Protein AF-A0A397J2M0-F1 (afdb_monomer_lite)

Sequence (117 aa):
MTTIDVPFSYPTFGAIYAKPIFPFPISYPDINSYPSFEKSVSNLSKSTSKYSTIGEFLSEL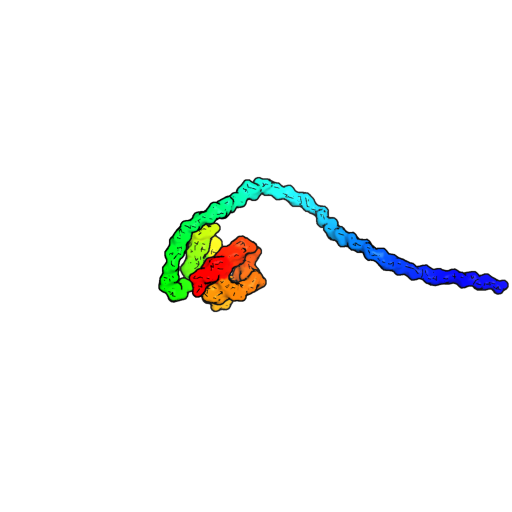DNIHNDNKIYKLLKNAFVEEDITVNVIKDLTDDELISMGINKIGWKKNIKQAANKY

InterPro domains:
  IPR001660 Sterile alpha motif domain [PS50105] (49-117)
  IPR013761 Sterile alpha motif/pointed domain superfamily [G3DSA:1.10.150.50] (42-117)
  IPR013761 Sterile alpha motif/pointed domain superfamily [SSF47769] (53-115)

Radius of gyration: 27.26 Å; chains: 1; bounding box: 70×84×29 Å

Organism: NCBI:txid1348612

pLDDT: mean 71.86, std 21.0, range [37.5, 95.88]

Structure (mmCIF, N/CA/C/O backbone):
data_AF-A0A397J2M0-F1
#
_entry.id   AF-A0A397J2M0-F1
#
loop_
_atom_site.group_PDB
_atom_site.id
_atom_site.type_symbol
_atom_site.label_atom_id
_atom_site.label_alt_id
_atom_site.label_comp_id
_atom_site.label_asym_id
_atom_site.label_entity_id
_atom_site.label_seq_id
_atom_site.pdbx_PDB_ins_code
_atom_site.Cartn_x
_atom_site.Cartn_y
_atom_site.Cartn_z
_atom_site.occupancy
_atom_site.B_iso_or_equiv
_atom_site.auth_seq_id
_atom_site.auth_comp_id
_atom_site.auth_asym_id
_atom_site.auth_atom_id
_atom_site.pdbx_PDB_model_num
ATOM 1 N N . MET A 1 1 ? 55.736 -62.343 6.958 1.00 51.47 1 MET A N 1
ATOM 2 C CA . MET A 1 1 ? 54.327 -61.918 7.053 1.00 51.47 1 MET A CA 1
ATOM 3 C C . MET A 1 1 ? 54.312 -60.723 7.986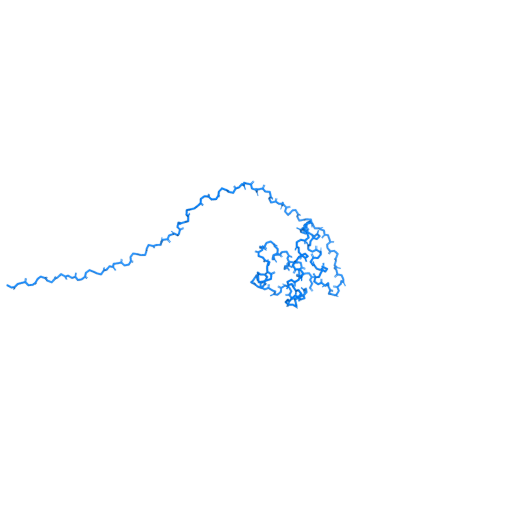 1.00 51.47 1 MET A C 1
ATOM 5 O O . MET A 1 1 ? 54.472 -60.912 9.182 1.00 51.47 1 MET A O 1
ATOM 9 N N . THR A 1 2 ? 54.263 -59.513 7.429 1.00 50.97 2 THR A N 1
ATOM 10 C CA . THR A 1 2 ? 54.250 -58.270 8.210 1.00 50.97 2 THR A CA 1
ATOM 11 C C . THR A 1 2 ? 53.290 -57.314 7.511 1.00 50.97 2 THR A C 1
ATOM 13 O O . THR A 1 2 ? 53.595 -56.796 6.441 1.00 50.97 2 THR A O 1
ATOM 16 N N . THR A 1 3 ? 52.090 -57.190 8.072 1.00 56.97 3 THR A N 1
ATOM 17 C CA . THR A 1 3 ? 51.024 -56.291 7.618 1.00 56.97 3 THR A CA 1
ATOM 18 C C . THR A 1 3 ? 51.344 -54.891 8.123 1.00 56.97 3 THR A C 1
ATOM 20 O O . THR A 1 3 ? 51.521 -54.704 9.324 1.00 56.97 3 THR A O 1
ATOM 23 N N . ILE A 1 4 ? 51.467 -53.928 7.213 1.00 62.59 4 ILE A N 1
ATOM 24 C CA . ILE A 1 4 ? 51.671 -52.518 7.551 1.00 62.59 4 ILE A CA 1
ATOM 25 C C . ILE A 1 4 ? 50.288 -51.865 7.546 1.00 62.59 4 ILE A C 1
ATOM 27 O O . ILE A 1 4 ? 49.658 -51.747 6.497 1.00 62.59 4 ILE A O 1
ATOM 31 N N . ASP A 1 5 ? 49.815 -51.510 8.737 1.00 59.84 5 ASP A N 1
ATOM 32 C CA . ASP A 1 5 ? 48.547 -50.826 8.986 1.00 59.84 5 ASP A CA 1
ATOM 33 C C . ASP A 1 5 ? 48.711 -49.334 8.641 1.00 59.84 5 ASP A C 1
ATOM 35 O O . ASP A 1 5 ? 49.545 -48.639 9.227 1.00 59.84 5 ASP A O 1
ATOM 39 N N . VAL A 1 6 ? 47.980 -48.849 7.634 1.00 70.56 6 VAL A N 1
ATOM 40 C CA . VAL A 1 6 ? 47.979 -47.435 7.223 1.00 70.56 6 VAL A CA 1
ATOM 41 C C . VAL A 1 6 ? 46.726 -46.782 7.810 1.00 70.56 6 VAL A C 1
ATOM 43 O O . VAL A 1 6 ? 45.630 -47.287 7.564 1.00 70.56 6 VAL A O 1
ATOM 46 N N . PRO A 1 7 ? 46.823 -45.668 8.558 1.00 70.38 7 PRO A N 1
ATOM 47 C CA . PRO A 1 7 ? 45.643 -45.055 9.154 1.00 70.38 7 PRO A CA 1
ATOM 48 C C . PRO A 1 7 ? 44.725 -44.437 8.091 1.00 70.38 7 PRO A C 1
ATOM 50 O O . PRO A 1 7 ? 45.180 -43.788 7.145 1.00 70.38 7 PRO A O 1
ATOM 53 N N . PHE A 1 8 ? 43.413 -44.588 8.289 1.00 55.25 8 PHE A N 1
ATOM 54 C CA . PHE A 1 8 ? 42.390 -43.914 7.491 1.00 55.25 8 PHE A CA 1
ATOM 55 C C . PHE A 1 8 ? 42.498 -42.392 7.662 1.00 55.25 8 PHE A C 1
ATOM 57 O O . PHE A 1 8 ? 42.251 -41.844 8.737 1.00 55.25 8 PHE A O 1
ATOM 64 N N . SER A 1 9 ? 42.867 -41.707 6.580 1.00 57.94 9 SER A N 1
ATOM 65 C CA . SER A 1 9 ? 42.822 -40.250 6.481 1.00 57.94 9 SER A CA 1
ATOM 66 C C . SER A 1 9 ? 41.379 -39.813 6.221 1.00 57.94 9 SER A C 1
ATOM 68 O O . SER A 1 9 ? 40.793 -40.168 5.199 1.00 57.94 9 SER A O 1
ATOM 70 N N . TYR A 1 10 ? 40.790 -39.068 7.155 1.00 60.91 10 TYR A N 1
ATOM 71 C CA . TYR A 1 10 ? 39.477 -38.454 6.962 1.00 60.91 10 TYR A CA 1
ATOM 72 C C . TYR A 1 10 ? 39.629 -37.128 6.205 1.00 60.91 10 TYR A C 1
ATOM 74 O O . TYR A 1 10 ? 40.528 -36.347 6.532 1.00 60.91 10 TYR A O 1
ATOM 82 N N . PRO A 1 11 ? 38.752 -36.812 5.238 1.00 53.75 11 PRO A N 1
ATOM 83 C CA . PRO A 1 11 ? 38.772 -35.511 4.591 1.00 53.75 11 PRO A CA 1
ATOM 84 C C . PRO A 1 11 ? 38.351 -34.418 5.582 1.00 53.75 11 PRO A C 1
ATOM 86 O O . PRO A 1 11 ? 37.258 -34.433 6.148 1.00 53.75 11 PRO A O 1
ATOM 89 N N . THR A 1 12 ? 39.237 -33.444 5.780 1.00 60.28 12 THR A N 1
ATOM 90 C CA . THR A 1 12 ? 38.948 -32.187 6.471 1.00 60.28 12 THR A CA 1
ATOM 91 C C . THR A 1 12 ? 37.912 -31.397 5.666 1.00 60.28 12 THR A C 1
ATOM 93 O O . THR A 1 12 ? 38.176 -31.015 4.527 1.00 60.28 12 THR A O 1
ATOM 96 N N . PHE A 1 13 ? 36.740 -31.121 6.248 1.00 50.94 13 PHE A N 1
ATOM 97 C CA . PHE A 1 13 ? 35.779 -30.174 5.675 1.00 50.94 13 PHE A CA 1
ATOM 98 C C . PHE A 1 13 ? 36.359 -28.757 5.754 1.00 50.94 13 PHE A C 1
ATOM 100 O O . PHE A 1 13 ? 36.222 -28.055 6.754 1.00 50.94 13 PHE A O 1
ATOM 107 N N . GLY A 1 14 ? 37.040 -28.341 4.688 1.00 46.44 14 GLY A N 1
ATOM 108 C CA . GLY A 1 14 ? 37.369 -26.942 4.464 1.00 46.44 14 GLY A CA 1
ATOM 109 C C . GLY A 1 14 ? 36.081 -26.159 4.226 1.00 46.44 14 GLY A C 1
ATOM 110 O O . GLY A 1 14 ? 35.415 -26.347 3.210 1.00 46.44 14 GLY A O 1
ATOM 111 N N . ALA A 1 15 ? 35.723 -25.281 5.160 1.00 52.34 15 ALA A N 1
ATOM 112 C CA . ALA A 1 15 ? 34.683 -24.282 4.960 1.00 52.34 15 ALA A CA 1
ATOM 113 C C . ALA A 1 15 ? 35.170 -23.256 3.926 1.00 52.34 15 ALA A C 1
ATOM 115 O O . ALA A 1 15 ? 35.786 -22.248 4.268 1.00 52.34 15 ALA A O 1
ATOM 116 N N . ILE A 1 16 ? 34.918 -23.521 2.644 1.00 48.41 16 ILE A N 1
ATOM 117 C CA . ILE A 1 16 ? 35.094 -22.522 1.592 1.00 48.41 16 ILE A CA 1
ATOM 118 C C . ILE A 1 16 ? 33.763 -21.786 1.462 1.00 48.41 16 ILE A C 1
ATOM 120 O O . ILE A 1 16 ? 32.804 -22.301 0.890 1.00 48.41 16 ILE A O 1
ATOM 124 N N . TYR A 1 17 ? 33.695 -20.575 2.014 1.00 49.81 17 TYR A N 1
ATOM 125 C CA . TYR A 1 17 ? 32.640 -19.618 1.692 1.00 49.81 17 TYR A CA 1
ATOM 126 C C . TYR A 1 17 ? 32.730 -19.282 0.197 1.00 49.81 17 TYR A C 1
ATOM 128 O O . TYR A 1 17 ? 33.479 -18.394 -0.215 1.00 49.81 17 TYR A O 1
ATOM 136 N N . ALA A 1 18 ? 31.985 -20.012 -0.629 1.00 48.47 18 ALA A N 1
ATOM 137 C CA . ALA A 1 18 ? 31.802 -19.677 -2.029 1.00 48.47 18 ALA A CA 1
ATOM 138 C C . ALA A 1 18 ? 30.874 -18.456 -2.125 1.00 48.47 18 ALA A C 1
ATOM 140 O O . ALA A 1 18 ? 29.675 -18.535 -1.863 1.00 48.47 18 ALA A O 1
ATOM 141 N N . LYS A 1 19 ? 31.446 -17.305 -2.490 1.00 61.56 19 LYS A N 1
ATOM 142 C CA . LYS A 1 19 ? 30.689 -16.139 -2.964 1.00 61.56 19 LYS A CA 1
ATOM 143 C C . LYS A 1 19 ? 30.009 -16.522 -4.288 1.00 61.56 19 LYS A C 1
ATOM 145 O O . LYS A 1 19 ? 30.7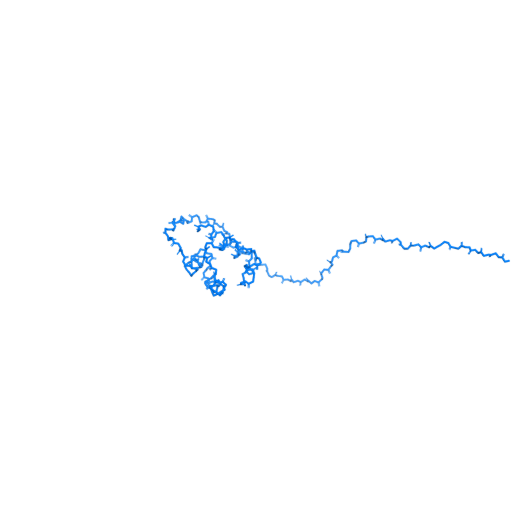16 -17.015 -5.169 1.00 61.56 19 LYS A O 1
ATOM 150 N N . PRO A 1 20 ? 28.702 -16.289 -4.489 1.00 48.78 20 PRO A N 1
ATOM 151 C CA . PRO A 1 20 ? 28.113 -16.477 -5.806 1.00 48.78 20 PRO A CA 1
ATOM 152 C C . PRO A 1 20 ? 28.666 -15.414 -6.766 1.00 48.78 20 PRO A C 1
ATOM 154 O O . PRO A 1 20 ? 28.467 -14.214 -6.581 1.00 48.78 20 PRO A O 1
ATOM 157 N N . ILE A 1 21 ? 29.395 -15.874 -7.781 1.00 43.59 21 ILE A N 1
ATOM 158 C CA . ILE A 1 21 ? 29.809 -15.085 -8.942 1.00 43.59 21 ILE A CA 1
ATOM 159 C C . ILE A 1 21 ? 28.617 -15.067 -9.904 1.00 43.59 21 ILE A C 1
ATOM 161 O O . ILE A 1 21 ? 28.267 -16.101 -10.467 1.00 43.59 21 ILE A O 1
ATOM 165 N N . PHE A 1 22 ? 28.004 -13.902 -10.106 1.00 59.31 22 PHE A N 1
ATOM 166 C CA . PHE A 1 22 ? 27.097 -13.659 -11.229 1.00 59.31 22 PHE A CA 1
ATOM 167 C C . PHE A 1 22 ? 27.890 -12.989 -12.359 1.00 59.31 22 PHE A C 1
ATOM 169 O O . PHE A 1 22 ? 28.390 -11.884 -12.142 1.00 59.31 22 PHE A O 1
ATOM 176 N N . PRO A 1 23 ? 28.020 -13.588 -13.557 1.00 48.84 23 PRO A N 1
ATOM 177 C CA . PRO A 1 23 ? 28.664 -12.927 -14.679 1.00 48.84 23 PRO A CA 1
ATOM 178 C C . PRO A 1 23 ? 27.616 -12.478 -15.701 1.00 48.84 23 PRO A C 1
ATOM 180 O O . PRO A 1 23 ? 27.301 -13.236 -16.604 1.00 48.84 23 PRO A O 1
ATOM 183 N N . PHE A 1 24 ? 27.115 -11.242 -15.601 1.00 46.69 24 PHE A N 1
ATOM 184 C CA . PHE A 1 24 ? 26.549 -10.527 -16.756 1.00 46.69 24 PHE A CA 1
ATOM 185 C C . PHE A 1 24 ? 26.753 -9.012 -16.592 1.00 46.69 24 PHE A C 1
ATOM 187 O O . PHE A 1 24 ? 26.272 -8.446 -15.608 1.00 46.69 24 PHE A O 1
ATOM 194 N N . PRO A 1 25 ? 27.425 -8.319 -17.530 1.00 43.66 25 PRO A N 1
ATOM 195 C CA . PRO A 1 25 ? 27.410 -6.867 -17.567 1.00 43.66 25 PRO A CA 1
ATOM 196 C C . PRO A 1 25 ? 26.122 -6.409 -18.262 1.00 43.66 25 PRO A C 1
ATOM 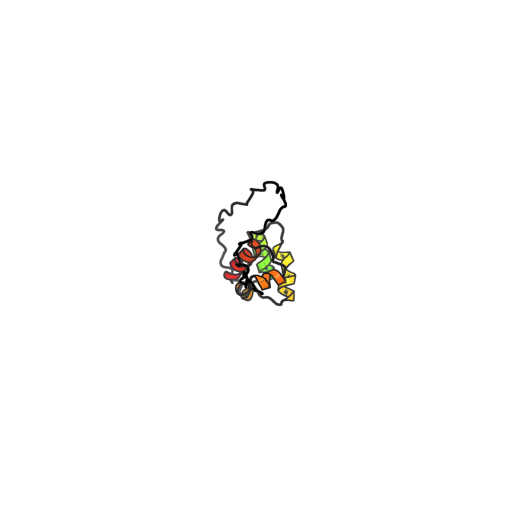198 O O . PRO A 1 25 ? 26.044 -6.384 -19.488 1.00 43.66 25 PRO A O 1
ATOM 201 N N . ILE A 1 26 ? 25.100 -6.034 -17.490 1.00 42.62 26 ILE A N 1
ATOM 202 C CA . ILE A 1 26 ? 24.031 -5.189 -18.030 1.00 42.62 26 ILE A CA 1
ATOM 203 C C . ILE A 1 26 ? 24.546 -3.752 -17.956 1.00 42.62 26 ILE A C 1
ATOM 205 O O . ILE A 1 26 ? 24.647 -3.164 -16.881 1.00 42.62 26 ILE A O 1
ATOM 209 N N . SER A 1 27 ? 24.926 -3.214 -19.114 1.00 40.66 27 SER A N 1
ATOM 210 C CA . SER A 1 27 ? 25.103 -1.778 -19.305 1.00 40.66 27 SER A CA 1
ATOM 211 C C . SER A 1 27 ? 23.728 -1.126 -19.165 1.00 40.66 27 SER A C 1
ATOM 213 O O . SER A 1 27 ? 22.875 -1.259 -20.041 1.00 40.66 27 SER A O 1
ATOM 215 N N . TYR A 1 28 ? 23.485 -0.483 -18.026 1.00 50.47 28 TYR A N 1
ATOM 216 C CA . TYR A 1 28 ? 22.345 0.409 -17.856 1.00 50.47 28 TYR A CA 1
ATOM 217 C C . TYR A 1 28 ? 22.740 1.784 -18.406 1.00 50.47 28 TYR A C 1
ATOM 219 O O . TYR A 1 28 ? 23.815 2.273 -18.046 1.00 50.47 28 TYR A O 1
ATOM 227 N N . PRO A 1 29 ? 21.923 2.432 -19.256 1.00 44.47 29 PRO A N 1
ATOM 228 C CA . PRO A 1 29 ? 22.106 3.851 -19.505 1.00 44.47 29 PRO A CA 1
ATOM 229 C C . PRO A 1 29 ? 21.912 4.604 -18.186 1.00 44.47 29 PRO A C 1
ATOM 231 O O . PRO A 1 29 ? 20.989 4.323 -17.419 1.00 44.47 29 PRO A O 1
ATOM 234 N N . ASP A 1 30 ? 22.825 5.532 -17.926 1.00 46.44 30 ASP A N 1
ATOM 235 C CA . ASP A 1 30 ? 22.802 6.447 -16.795 1.00 46.44 30 ASP A CA 1
ATOM 236 C C . ASP A 1 30 ? 21.514 7.287 -16.836 1.00 46.44 30 ASP A C 1
ATOM 238 O O . ASP A 1 30 ? 21.376 8.220 -17.626 1.00 46.44 30 ASP A O 1
ATOM 242 N N . ILE A 1 31 ? 20.541 6.911 -16.007 1.00 47.06 31 ILE A N 1
ATOM 243 C CA . ILE A 1 31 ? 19.382 7.734 -15.649 1.00 47.06 31 ILE A CA 1
ATOM 244 C C . ILE A 1 31 ? 19.534 8.162 -14.192 1.00 47.06 31 ILE A C 1
ATOM 246 O O . ILE A 1 31 ? 18.687 7.903 -13.339 1.00 47.06 31 ILE A O 1
ATOM 250 N N . ASN A 1 32 ? 20.616 8.882 -13.901 1.00 44.22 32 ASN A N 1
ATOM 251 C CA . ASN A 1 32 ? 20.623 9.854 -12.816 1.00 44.22 32 ASN A CA 1
ATOM 252 C C . ASN A 1 32 ? 19.712 11.038 -13.181 1.00 44.22 32 ASN A C 1
ATOM 254 O O . ASN A 1 32 ? 20.154 12.140 -13.490 1.00 44.22 32 ASN A O 1
ATOM 258 N N . SER A 1 33 ? 18.404 10.804 -13.132 1.00 40.91 33 SER A N 1
ATOM 259 C CA . SER A 1 33 ? 17.417 11.863 -12.952 1.00 40.91 33 SER A CA 1
ATOM 260 C C . SER A 1 33 ? 16.363 11.351 -11.980 1.00 40.91 33 SER A C 1
ATOM 262 O O . SER A 1 33 ? 15.236 11.009 -12.330 1.00 40.91 33 SER A O 1
ATOM 264 N N . TYR A 1 34 ? 16.781 11.216 -10.722 1.00 45.69 34 TYR A N 1
ATOM 265 C CA . TYR A 1 34 ? 15.830 11.195 -9.623 1.00 45.69 34 TYR A CA 1
ATOM 266 C C . TYR A 1 34 ? 15.134 12.560 -9.615 1.00 45.69 34 TYR A C 1
ATOM 268 O O . TYR A 1 34 ? 15.837 13.573 -9.551 1.00 45.69 34 TYR A O 1
ATOM 276 N N . PRO A 1 35 ? 13.792 12.640 -9.641 1.00 42.03 35 PRO A N 1
ATOM 277 C CA . PRO A 1 35 ? 13.148 13.862 -9.211 1.00 42.03 35 PRO A CA 1
ATOM 278 C C . PRO A 1 35 ? 13.551 14.054 -7.749 1.00 42.03 35 PRO A C 1
ATOM 280 O O . PRO A 1 35 ? 13.261 13.219 -6.888 1.00 42.03 35 PRO A O 1
ATOM 283 N N . SER A 1 36 ? 14.303 15.121 -7.487 1.00 37.50 36 SER A N 1
ATOM 284 C CA . SER A 1 36 ? 14.508 15.618 -6.135 1.00 37.50 36 SER A CA 1
ATOM 285 C C . SER A 1 36 ? 13.121 15.771 -5.523 1.00 37.50 36 SER A C 1
ATOM 287 O O . SER A 1 36 ? 12.315 16.566 -6.008 1.00 37.50 36 SER A O 1
ATOM 289 N N . PHE A 1 37 ? 12.809 14.978 -4.498 1.00 48.00 37 PHE A N 1
ATOM 290 C CA . PHE A 1 37 ? 11.655 15.238 -3.651 1.00 48.00 37 PHE A CA 1
ATOM 291 C C . PHE A 1 37 ? 11.98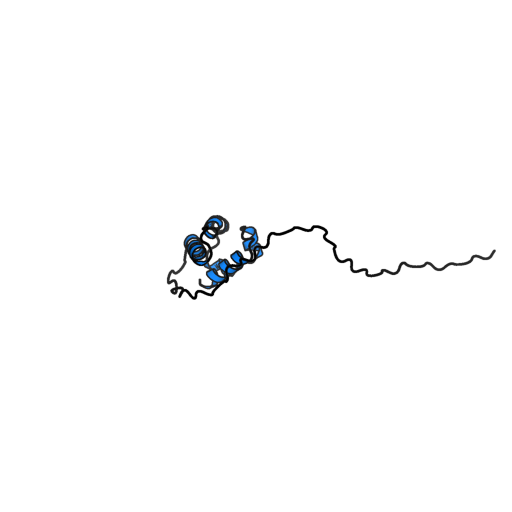7 16.483 -2.829 1.00 48.00 37 PHE A C 1
ATOM 293 O O . PHE A 1 37 ? 12.268 16.405 -1.632 1.00 48.00 37 PHE A O 1
ATOM 300 N N . GLU A 1 38 ? 11.977 17.649 -3.476 1.00 39.72 38 GLU A N 1
ATOM 301 C CA . GLU A 1 38 ? 11.739 18.879 -2.754 1.00 39.72 38 GLU A CA 1
ATOM 302 C C . GLU A 1 38 ? 10.381 18.699 -2.099 1.00 39.72 38 GLU A C 1
ATOM 304 O O . GLU A 1 38 ? 9.342 18.554 -2.746 1.00 39.72 38 GLU A O 1
ATOM 309 N N . LYS A 1 39 ? 10.439 18.576 -0.777 1.00 46.69 39 LYS A N 1
ATOM 310 C CA . LYS A 1 39 ? 9.316 18.487 0.135 1.00 46.69 39 LYS A CA 1
ATOM 311 C C . LYS A 1 39 ? 8.483 19.756 -0.035 1.00 46.69 39 LYS A C 1
ATOM 313 O O . LYS A 1 39 ? 8.592 20.684 0.759 1.00 46.69 39 LYS A O 1
ATOM 318 N N . SER A 1 40 ? 7.655 19.798 -1.074 1.00 38.12 40 SER A N 1
ATOM 319 C CA . SER A 1 40 ? 6.589 20.774 -1.194 1.00 38.12 40 SER A CA 1
ATOM 320 C C . SER A 1 40 ? 5.590 20.410 -0.112 1.00 38.12 40 SER A C 1
ATOM 322 O O . SER A 1 40 ? 4.798 19.473 -0.234 1.00 38.12 40 SER A O 1
ATOM 324 N N . VAL A 1 41 ? 5.715 21.107 1.015 1.00 43.69 41 VAL A N 1
ATOM 325 C CA . VAL A 1 41 ? 4.721 21.137 2.080 1.00 43.69 41 VAL A CA 1
ATOM 326 C C . VAL A 1 41 ? 3.514 21.874 1.503 1.00 43.69 41 VAL A C 1
ATOM 328 O O . VAL A 1 41 ? 3.238 23.021 1.835 1.00 43.69 41 VAL A O 1
ATOM 331 N N . SER A 1 42 ? 2.812 21.234 0.568 1.00 40.22 42 SER A N 1
ATOM 332 C CA . SER A 1 42 ? 1.452 21.632 0.264 1.00 40.22 42 SER A CA 1
ATOM 333 C C . SER A 1 42 ? 0.668 21.322 1.528 1.00 40.22 42 SER A C 1
ATOM 335 O O . SER A 1 42 ? 0.643 20.189 2.015 1.00 40.22 42 SER A O 1
ATOM 337 N N . ASN A 1 43 ? 0.147 22.383 2.138 1.00 42.19 43 ASN A N 1
ATOM 338 C CA . ASN A 1 43 ? -0.746 22.318 3.277 1.00 42.19 43 ASN A CA 1
ATOM 339 C C . ASN A 1 43 ? -1.920 21.425 2.884 1.00 42.19 43 ASN A C 1
ATOM 341 O O . ASN A 1 43 ? -2.880 21.886 2.269 1.00 42.19 43 ASN A O 1
ATOM 345 N N . LEU A 1 44 ? -1.803 20.133 3.183 1.00 46.97 44 LEU A N 1
ATOM 346 C CA . LEU A 1 44 ? -2.860 19.168 2.982 1.00 46.97 44 LEU A CA 1
ATOM 347 C C . LEU A 1 44 ? -3.923 19.517 4.010 1.00 46.97 44 LEU A C 1
ATOM 349 O O . LEU A 1 44 ? -3.841 19.143 5.181 1.00 46.97 44 LEU A O 1
ATOM 353 N N . SER A 1 45 ? -4.859 20.343 3.554 1.00 41.72 45 SER A N 1
ATOM 354 C CA . SER A 1 45 ? -6.100 20.659 4.230 1.00 41.72 45 SER A CA 1
ATOM 355 C C . SER A 1 45 ? -6.627 19.379 4.850 1.00 41.72 45 SER A C 1
ATOM 357 O O . SER A 1 45 ? -6.800 18.381 4.152 1.00 41.72 45 SER A O 1
ATOM 359 N N . LYS A 1 46 ? -6.809 19.415 6.169 1.00 46.12 46 LYS A N 1
ATOM 360 C CA . LYS A 1 46 ? -7.365 18.342 6.983 1.00 46.12 46 LYS A CA 1
ATOM 361 C C . LYS A 1 46 ? -8.655 17.876 6.308 1.00 46.12 46 LYS A C 1
ATOM 363 O O . LYS A 1 46 ? -9.663 18.568 6.424 1.00 46.12 46 LYS A O 1
ATOM 368 N N . SER A 1 47 ? -8.588 16.789 5.534 1.00 44.91 47 SER A N 1
ATOM 369 C CA . SER A 1 47 ? -9.750 16.276 4.817 1.00 44.91 47 SER A CA 1
ATOM 370 C C . SER A 1 47 ? -10.774 15.876 5.867 1.00 44.91 47 SER A C 1
ATOM 372 O O . SER A 1 47 ? -10.546 14.996 6.694 1.00 44.91 47 SER A O 1
ATOM 374 N N . THR A 1 48 ? -11.870 16.621 5.896 1.00 42.84 48 THR A N 1
ATOM 375 C CA . THR A 1 48 ? -13.018 16.405 6.770 1.00 42.84 48 THR A CA 1
ATOM 376 C C . THR A 1 48 ? -13.946 15.318 6.225 1.00 42.84 48 THR A C 1
ATOM 378 O O . THR A 1 48 ? -15.025 15.117 6.787 1.00 42.84 48 THR A O 1
ATOM 381 N N . SER A 1 49 ? -13.563 14.580 5.173 1.00 49.59 49 SER A N 1
ATOM 382 C CA . SER A 1 49 ? -14.350 13.444 4.699 1.00 49.59 49 SER A CA 1
ATOM 383 C C . SER A 1 49 ? -14.118 12.244 5.612 1.00 49.59 49 SER A C 1
ATOM 385 O O . SER A 1 49 ? -13.157 11.482 5.524 1.00 49.59 49 SER A O 1
ATOM 387 N N . LYS A 1 50 ? -15.056 12.078 6.539 1.00 53.25 50 LYS A N 1
ATOM 388 C CA . LYS A 1 50 ? -15.313 10.809 7.207 1.00 53.25 50 LYS A CA 1
ATOM 389 C C . LYS A 1 50 ? -15.523 9.765 6.091 1.00 53.25 50 LYS A C 1
ATOM 391 O O . LYS A 1 50 ? -16.592 9.733 5.493 1.00 53.25 50 LYS A O 1
ATOM 396 N N . TYR A 1 51 ? -14.477 8.987 5.803 1.00 54.00 51 TYR A N 1
ATOM 397 C CA . TYR A 1 51 ? -14.371 7.955 4.758 1.00 54.00 51 TYR A CA 1
ATOM 398 C C . TYR A 1 51 ? -14.248 8.477 3.312 1.00 54.00 51 TYR A C 1
ATOM 400 O O . TYR A 1 51 ? -15.217 8.465 2.558 1.00 54.00 51 TYR A O 1
ATOM 408 N N . SER A 1 52 ? -13.034 8.857 2.887 1.00 70.88 52 SER A N 1
ATOM 409 C CA . SER A 1 52 ? -12.714 8.878 1.448 1.00 70.88 52 SER A CA 1
ATOM 410 C C . SER A 1 52 ? -12.918 7.480 0.866 1.00 70.88 52 SER A C 1
ATOM 412 O O . SER A 1 52 ? -12.448 6.485 1.424 1.00 70.88 52 SER A O 1
ATOM 414 N N . THR A 1 53 ? -13.613 7.393 -0.265 1.00 88.69 53 THR A N 1
ATOM 415 C CA . THR A 1 53 ? -13.706 6.141 -1.023 1.00 88.69 53 THR A CA 1
ATOM 416 C C . THR A 1 53 ? -12.325 5.738 -1.545 1.00 88.69 53 THR A C 1
ATOM 418 O O . THR A 1 53 ? -11.455 6.586 -1.757 1.00 88.69 53 THR A O 1
ATOM 421 N N . ILE A 1 54 ? -12.115 4.447 -1.831 1.00 92.12 54 ILE A N 1
ATOM 422 C CA . ILE A 1 54 ? -10.847 3.972 -2.413 1.00 92.12 54 ILE A CA 1
ATOM 423 C C . ILE A 1 54 ? -10.492 4.714 -3.714 1.00 92.12 54 ILE A C 1
ATOM 425 O O . ILE A 1 54 ? -9.332 5.018 -3.977 1.00 92.12 54 ILE A O 1
ATOM 429 N N . GLY A 1 55 ? -11.503 5.073 -4.513 1.00 90.94 55 GLY A N 1
ATOM 430 C CA . GLY A 1 55 ? -11.318 5.833 -5.747 1.00 90.94 55 GLY A CA 1
ATOM 431 C C . GLY A 1 55 ? -10.861 7.274 -5.510 1.00 90.94 55 GLY A C 1
ATOM 432 O O . GLY A 1 55 ? -10.000 7.761 -6.244 1.00 90.94 55 GLY A O 1
ATOM 433 N N . GLU A 1 56 ? -11.406 7.952 -4.499 1.00 90.50 56 GLU A N 1
ATOM 434 C CA . GLU A 1 56 ? -10.975 9.302 -4.108 1.00 90.50 56 GLU A CA 1
ATOM 435 C C . GLU A 1 56 ? -9.557 9.275 -3.542 1.00 90.50 56 GLU A C 1
ATOM 437 O O . GLU A 1 56 ? -8.706 10.030 -4.004 1.00 90.50 56 GLU A O 1
ATOM 442 N N . PHE A 1 57 ? -9.269 8.327 -2.650 1.00 92.06 57 PHE A N 1
ATOM 443 C CA . PHE A 1 57 ? -7.937 8.120 -2.085 1.00 92.06 57 PHE A CA 1
ATOM 444 C C . PHE A 1 57 ? -6.858 7.928 -3.166 1.00 92.06 57 PHE A C 1
ATOM 446 O O . PHE A 1 57 ? -5.832 8.611 -3.166 1.00 92.06 57 PHE A O 1
ATOM 453 N N . LEU A 1 58 ? -7.097 7.042 -4.139 1.00 91.25 58 LEU A N 1
ATOM 454 C CA . LEU A 1 58 ? -6.152 6.814 -5.238 1.00 91.25 58 LEU A CA 1
ATOM 455 C C . LEU A 1 58 ? -6.049 8.027 -6.177 1.00 91.25 58 LEU A C 1
ATOM 457 O O . LEU A 1 58 ? -4.983 8.288 -6.731 1.00 91.25 58 LEU A O 1
ATOM 461 N N . SER A 1 59 ? -7.130 8.798 -6.330 1.00 89.06 59 SER A N 1
ATOM 462 C CA . SER A 1 59 ? -7.113 10.042 -7.109 1.00 89.06 59 SER A CA 1
ATOM 463 C C . SER A 1 59 ? -6.243 11.116 -6.461 1.00 89.06 59 SER A C 1
ATOM 465 O O . SER A 1 59 ? -5.514 11.811 -7.165 1.00 89.06 59 SER A O 1
ATOM 467 N N . GLU A 1 60 ? -6.292 11.244 -5.135 1.00 87.62 60 GLU A N 1
ATOM 468 C CA . GLU A 1 60 ? -5.412 12.145 -4.388 1.00 87.62 60 GLU A CA 1
ATOM 469 C C . GLU A 1 60 ? -3.944 11.734 -4.523 1.00 87.62 60 GLU A C 1
ATOM 471 O O . GLU A 1 60 ? -3.084 12.586 -4.738 1.00 87.62 60 GLU A O 1
ATOM 476 N N . LEU A 1 61 ? -3.652 10.432 -4.456 1.00 88.00 61 LEU A N 1
ATOM 477 C CA . LEU A 1 61 ? -2.298 9.910 -4.656 1.00 88.00 61 LEU A CA 1
ATOM 478 C C . LEU A 1 61 ? -1.741 10.231 -6.044 1.00 88.00 61 LEU A C 1
ATOM 480 O O . LEU A 1 61 ? -0.587 10.652 -6.146 1.00 88.00 61 LEU A O 1
ATOM 484 N N . ASP A 1 62 ? -2.543 10.063 -7.099 1.00 88.38 62 ASP A N 1
ATOM 485 C CA . ASP A 1 62 ? -2.147 10.457 -8.454 1.00 88.38 62 ASP A CA 1
ATOM 486 C C . ASP A 1 62 ? -1.850 11.963 -8.528 1.00 88.38 62 ASP A C 1
ATOM 488 O O . ASP A 1 62 ? -0.794 12.348 -9.021 1.00 88.38 62 ASP A O 1
ATOM 492 N N . ASN A 1 63 ? -2.695 12.813 -7.938 1.00 84.44 63 ASN A N 1
ATOM 493 C CA . ASN A 1 63 ? -2.474 14.264 -7.931 1.00 84.44 63 ASN A CA 1
ATOM 494 C C . ASN A 1 63 ? -1.174 14.689 -7.219 1.00 84.44 63 ASN A C 1
ATOM 496 O O . ASN A 1 63 ? -0.604 15.720 -7.563 1.00 84.44 63 ASN A O 1
ATOM 500 N N . ILE A 1 64 ? -0.723 13.939 -6.206 1.00 82.56 64 ILE A N 1
ATOM 501 C CA . ILE A 1 64 ? 0.467 14.286 -5.408 1.00 82.56 64 ILE A CA 1
ATOM 502 C C . ILE A 1 64 ? 1.749 13.715 -6.020 1.00 82.56 64 ILE A C 1
ATOM 504 O O . ILE A 1 64 ? 2.804 14.345 -5.948 1.00 82.56 64 ILE A O 1
ATOM 508 N N . HIS A 1 65 ? 1.689 12.497 -6.557 1.00 75.38 65 HIS A N 1
ATOM 509 C CA . HIS A 1 65 ? 2.886 11.722 -6.870 1.00 75.38 65 HIS A CA 1
ATOM 510 C C . HIS A 1 65 ? 3.032 11.353 -8.346 1.00 75.38 65 HIS A C 1
ATOM 512 O O . HIS A 1 65 ? 4.073 10.788 -8.690 1.00 75.38 65 HIS A O 1
ATOM 518 N N . ASN A 1 66 ? 2.015 11.553 -9.196 1.00 66.62 66 ASN A N 1
ATOM 519 C CA . ASN A 1 66 ? 2.027 10.923 -10.511 1.00 66.62 66 ASN A CA 1
ATOM 520 C C . ASN A 1 66 ? 1.066 11.517 -11.563 1.00 66.62 66 ASN A C 1
ATOM 522 O O . ASN A 1 66 ? -0.130 11.227 -11.572 1.00 66.62 66 ASN A O 1
ATOM 526 N N . ASP A 1 67 ? 1.626 12.179 -12.577 1.00 59.94 67 ASP A N 1
ATOM 527 C CA . ASP A 1 67 ? 0.871 12.697 -13.731 1.00 59.94 67 ASP A CA 1
ATOM 528 C C . ASP A 1 67 ? 0.215 11.591 -14.588 1.00 59.94 67 ASP A C 1
ATOM 530 O O . ASP A 1 67 ? -0.801 11.818 -15.251 1.00 59.94 67 ASP A O 1
ATOM 534 N N . ASN A 1 68 ? 0.737 10.358 -14.537 1.00 76.25 68 ASN A N 1
ATOM 535 C CA . ASN A 1 68 ? 0.300 9.249 -15.395 1.00 76.25 68 ASN A CA 1
ATOM 536 C C . ASN A 1 68 ? -0.910 8.454 -14.872 1.00 76.25 68 ASN A C 1
ATOM 538 O O . ASN A 1 68 ? -1.266 7.435 -15.463 1.00 76.25 68 ASN A O 1
ATOM 542 N N . LYS A 1 69 ? -1.552 8.882 -13.777 1.00 80.88 69 LYS A N 1
ATOM 543 C CA . LYS A 1 69 ? -2.780 8.259 -13.234 1.00 80.88 69 LYS A CA 1
ATOM 544 C C . LYS A 1 69 ? -2.678 6.750 -12.936 1.00 80.88 69 LYS A C 1
ATOM 546 O O . LYS A 1 69 ? -3.635 5.993 -13.098 1.00 80.88 69 LYS A O 1
ATOM 551 N N . ILE A 1 70 ? -1.487 6.298 -12.554 1.00 84.94 70 ILE A N 1
ATOM 552 C CA . ILE A 1 70 ? -1.164 4.884 -12.329 1.00 84.94 70 ILE A CA 1
ATOM 553 C C . ILE A 1 70 ? -1.845 4.352 -11.063 1.00 84.94 70 ILE A C 1
ATOM 555 O O . ILE A 1 70 ? -2.267 3.198 -11.057 1.00 84.94 70 ILE A O 1
ATOM 559 N N . TYR A 1 71 ? -2.017 5.162 -10.011 1.00 88.44 71 TYR A N 1
ATOM 560 C CA . TYR A 1 71 ? -2.667 4.690 -8.784 1.00 88.44 71 TYR A CA 1
ATOM 561 C C . TYR A 1 71 ? -4.144 4.365 -9.027 1.00 88.44 71 TYR A C 1
ATOM 563 O O . TYR A 1 71 ? -4.638 3.368 -8.507 1.00 88.44 71 TYR A O 1
ATOM 571 N N . LYS A 1 72 ? -4.843 5.111 -9.893 1.00 87.00 72 LYS A N 1
ATOM 572 C CA . LYS A 1 72 ? -6.213 4.774 -10.322 1.00 87.00 72 LYS A CA 1
ATOM 573 C C . LYS A 1 72 ? -6.349 3.403 -10.978 1.00 87.00 72 LYS A C 1
ATOM 575 O O . LYS A 1 72 ? -7.403 2.789 -10.833 1.00 87.00 72 LYS A O 1
ATOM 580 N N . LEU A 1 73 ? -5.320 2.912 -11.670 1.00 89.31 73 LEU A N 1
ATOM 581 C CA . LEU A 1 73 ? -5.348 1.574 -12.274 1.00 89.31 73 LEU A CA 1
ATOM 582 C C . LEU A 1 73 ? -5.366 0.469 -11.211 1.00 89.31 73 LEU A C 1
ATOM 584 O O . LEU A 1 73 ? -5.914 -0.601 -11.453 1.00 89.31 73 LEU A O 1
ATOM 588 N N . LEU A 1 74 ? -4.837 0.748 -10.017 1.00 90.19 74 LEU A N 1
ATOM 589 C CA . LEU A 1 74 ? -4.840 -0.183 -8.889 1.00 90.19 74 LEU A CA 1
ATOM 590 C C . LEU A 1 74 ? -6.212 -0.292 -8.216 1.00 90.19 74 LEU A C 1
ATOM 592 O O . LEU A 1 74 ? -6.413 -1.187 -7.403 1.00 90.19 74 LEU A O 1
ATOM 596 N N . LYS A 1 75 ? -7.168 0.592 -8.542 1.00 92.38 75 LYS A N 1
ATOM 597 C CA . LYS A 1 75 ? -8.490 0.636 -7.899 1.00 92.38 75 LYS A CA 1
ATOM 598 C C . LYS A 1 75 ? -9.178 -0.726 -7.894 1.00 92.38 75 LYS A C 1
ATOM 600 O O . LYS A 1 75 ? -9.740 -1.098 -6.871 1.00 92.38 75 LYS A O 1
ATOM 605 N N . ASN A 1 76 ? -9.138 -1.445 -9.014 1.00 92.50 76 ASN A N 1
ATOM 606 C CA . ASN A 1 76 ? -9.804 -2.740 -9.112 1.00 92.50 76 ASN A CA 1
ATOM 607 C C . ASN A 1 76 ? -9.204 -3.763 -8.145 1.00 92.50 76 ASN A C 1
ATOM 609 O O . ASN A 1 76 ? -9.973 -4.453 -7.494 1.00 92.50 76 ASN A O 1
ATOM 613 N N . ALA A 1 77 ? -7.880 -3.783 -7.963 1.00 93.19 77 ALA A N 1
ATOM 614 C CA . ALA A 1 77 ? -7.231 -4.711 -7.036 1.00 93.19 77 ALA A CA 1
ATOM 615 C C . ALA A 1 77 ? -7.709 -4.509 -5.588 1.00 93.19 77 ALA A C 1
ATOM 617 O O . ALA A 1 77 ? -7.997 -5.471 -4.889 1.00 93.19 77 ALA A O 1
ATOM 618 N N . PHE A 1 78 ? -7.880 -3.256 -5.155 1.00 93.56 78 PHE A N 1
ATOM 619 C CA . PHE A 1 78 ? -8.428 -2.970 -3.825 1.00 93.56 78 PHE A CA 1
ATOM 620 C C . PHE A 1 78 ? -9.920 -3.312 -3.704 1.00 93.56 78 PHE A C 1
ATOM 622 O O . PHE A 1 78 ? -10.361 -3.711 -2.636 1.00 93.56 78 PHE A O 1
ATOM 629 N N . VAL A 1 79 ? -10.709 -3.136 -4.770 1.00 92.81 79 VAL A N 1
ATOM 630 C CA . VAL A 1 79 ? -12.151 -3.446 -4.758 1.00 92.81 79 VAL A CA 1
ATOM 631 C C . VAL A 1 79 ? -12.404 -4.954 -4.778 1.00 92.81 79 VAL A C 1
ATOM 633 O O . VAL A 1 79 ? -13.317 -5.415 -4.104 1.00 92.81 79 VAL A O 1
ATOM 636 N N . GLU A 1 80 ? -11.617 -5.715 -5.538 1.00 92.94 80 GLU A N 1
ATOM 637 C CA . GLU A 1 80 ? -11.728 -7.178 -5.624 1.00 92.94 80 GLU A CA 1
ATOM 638 C C . GLU A 1 80 ? -11.418 -7.858 -4.284 1.00 92.94 80 GLU A C 1
ATOM 640 O O . GLU A 1 80 ? -12.100 -8.810 -3.916 1.00 92.94 80 GLU A O 1
ATOM 645 N N . GLU A 1 81 ? -10.458 -7.320 -3.531 1.00 92.38 81 GLU A N 1
ATOM 646 C CA . GLU A 1 81 ? -10.075 -7.792 -2.191 1.00 92.38 81 GLU A CA 1
ATOM 647 C C . GLU A 1 81 ? -10.904 -7.143 -1.055 1.00 92.38 81 GLU A C 1
ATOM 649 O O . GLU A 1 81 ? -10.597 -7.328 0.120 1.00 92.38 81 GLU A O 1
ATOM 654 N N . ASP A 1 82 ? -11.937 -6.355 -1.388 1.00 91.94 82 ASP A N 1
ATOM 655 C CA . ASP A 1 82 ? -12.801 -5.614 -0.446 1.00 91.94 82 ASP A CA 1
ATOM 656 C C . ASP A 1 82 ? -12.027 -4.739 0.570 1.00 91.94 82 ASP A C 1
ATOM 658 O O . ASP A 1 82 ? -12.375 -4.606 1.745 1.00 91.94 82 ASP A O 1
ATOM 662 N N . ILE A 1 83 ? -10.937 -4.114 0.111 1.00 92.25 83 ILE A N 1
ATOM 663 C CA . ILE A 1 83 ? -10.064 -3.279 0.938 1.00 92.25 83 ILE A CA 1
ATOM 664 C C . ILE A 1 83 ? -10.575 -1.837 1.008 1.00 92.25 83 ILE A C 1
ATOM 666 O O . ILE A 1 83 ? -10.647 -1.103 0.015 1.00 92.25 83 ILE A O 1
ATOM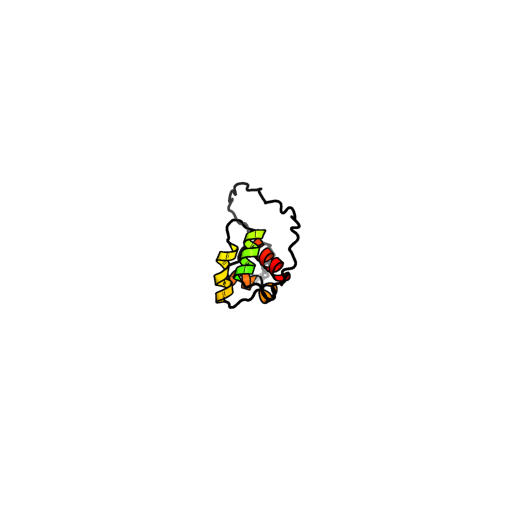 670 N N . THR A 1 84 ? -10.817 -1.373 2.231 1.00 92.69 84 THR A N 1
ATOM 671 C CA . THR A 1 84 ? -11.176 0.013 2.548 1.00 92.69 84 THR A CA 1
ATOM 672 C C . THR A 1 84 ? -9.960 0.846 2.973 1.00 92.69 84 THR A C 1
ATOM 674 O O . THR A 1 84 ? -8.981 0.332 3.512 1.00 92.69 84 THR A O 1
ATOM 677 N N . VAL A 1 85 ? -10.017 2.173 2.773 1.00 91.25 85 VAL A N 1
ATOM 678 C CA . VAL A 1 85 ? -8.874 3.095 2.986 1.00 91.25 85 VAL A CA 1
ATOM 679 C C . VAL A 1 85 ? -8.280 3.016 4.398 1.00 91.25 85 VAL A C 1
ATOM 681 O O . VAL A 1 85 ? -7.066 3.095 4.568 1.00 91.25 85 VAL A O 1
ATOM 684 N N . ASN A 1 86 ? -9.122 2.808 5.409 1.00 90.06 86 ASN A N 1
ATOM 685 C CA . ASN A 1 86 ? -8.713 2.677 6.809 1.00 90.06 86 ASN A CA 1
ATOM 686 C C . ASN A 1 86 ? -7.878 1.418 7.104 1.00 90.06 86 ASN A C 1
ATOM 688 O O . ASN A 1 86 ? -7.112 1.452 8.061 1.00 90.06 86 ASN A O 1
ATOM 692 N N . VAL A 1 87 ? -8.016 0.346 6.317 1.00 91.94 87 VAL A N 1
ATOM 693 C CA . VAL A 1 87 ? -7.277 -0.920 6.492 1.00 91.94 87 VAL A CA 1
ATOM 694 C C . VAL A 1 87 ? -5.953 -0.900 5.722 1.00 91.94 87 VAL A C 1
ATOM 696 O O . VAL A 1 87 ? -5.029 -1.631 6.056 1.00 91.94 87 VAL A O 1
ATOM 699 N N . ILE A 1 88 ? -5.792 -0.004 4.738 1.00 93.31 88 ILE A N 1
ATOM 700 C CA . ILE A 1 88 ? -4.578 0.076 3.902 1.00 93.31 88 ILE A CA 1
ATOM 701 C C . ILE A 1 88 ? -3.298 0.243 4.734 1.00 93.31 88 ILE A C 1
ATOM 703 O O . ILE A 1 88 ? -2.246 -0.276 4.363 1.00 93.31 88 ILE A O 1
ATOM 707 N N . LYS A 1 89 ? -3.367 0.967 5.857 1.00 90.75 89 LYS A N 1
ATOM 708 C CA . LYS A 1 89 ? -2.214 1.165 6.751 1.00 90.75 89 LYS A CA 1
ATOM 709 C C . LYS A 1 89 ? -1.748 -0.122 7.437 1.00 90.75 89 LYS A C 1
ATOM 711 O O . LYS A 1 89 ? -0.570 -0.220 7.774 1.00 90.75 89 LYS A O 1
ATOM 716 N N . ASP A 1 90 ? -2.650 -1.086 7.587 1.00 92.94 90 ASP A N 1
ATOM 717 C CA . ASP A 1 90 ? -2.401 -2.368 8.240 1.00 92.94 90 ASP A CA 1
ATOM 718 C C . ASP A 1 90 ? -1.940 -3.444 7.244 1.00 92.94 90 ASP A C 1
ATOM 720 O O . ASP A 1 90 ? -1.442 -4.488 7.660 1.00 92.94 90 ASP A O 1
ATOM 724 N N . LEU A 1 91 ? -2.025 -3.171 5.934 1.00 95.19 91 LEU A N 1
ATOM 725 C CA . LEU A 1 91 ? -1.546 -4.089 4.907 1.00 95.19 91 LEU A CA 1
ATOM 726 C C . LEU A 1 91 ? -0.033 -4.294 4.988 1.00 95.19 91 LEU A C 1
ATOM 728 O O . LEU A 1 91 ? 0.783 -3.361 5.007 1.00 95.19 91 LEU A O 1
ATOM 732 N N . THR A 1 92 ? 0.362 -5.552 4.943 1.00 95.62 92 THR A N 1
ATOM 733 C CA . THR A 1 92 ? 1.739 -5.987 4.782 1.00 95.62 92 THR A CA 1
ATOM 734 C C . THR A 1 92 ? 2.253 -5.669 3.381 1.00 95.62 92 THR A C 1
ATOM 736 O O . THR A 1 92 ? 1.517 -5.400 2.430 1.00 95.62 92 THR A O 1
ATOM 739 N N . ASP A 1 93 ? 3.575 -5.653 3.246 1.00 94.25 93 ASP A N 1
ATOM 740 C CA . ASP A 1 93 ? 4.203 -5.469 1.941 1.00 94.25 93 ASP A CA 1
ATOM 741 C C . ASP A 1 93 ? 3.876 -6.610 0.971 1.00 94.25 93 ASP A C 1
ATOM 743 O O . ASP A 1 93 ? 3.822 -6.358 -0.233 1.00 94.25 93 ASP A O 1
ATOM 747 N N . ASP A 1 94 ? 3.640 -7.816 1.488 1.00 95.62 94 ASP A N 1
ATOM 748 C CA . ASP A 1 94 ? 3.306 -9.002 0.701 1.00 95.62 94 ASP A CA 1
ATOM 749 C C . ASP A 1 94 ? 1.866 -8.941 0.175 1.00 95.62 94 ASP A C 1
ATOM 751 O O . ASP A 1 94 ? 1.646 -9.223 -1.000 1.00 95.62 94 ASP A O 1
ATOM 755 N N . GLU A 1 95 ? 0.908 -8.465 0.978 1.00 95.88 95 GLU A N 1
ATOM 756 C CA . GLU A 1 95 ? -0.473 -8.201 0.530 1.00 95.88 95 GLU A CA 1
ATOM 757 C C . GLU A 1 95 ? -0.524 -7.094 -0.535 1.00 95.88 95 GLU A C 1
ATOM 759 O O . GLU A 1 95 ? -1.258 -7.169 -1.518 1.00 95.88 95 GLU A O 1
ATOM 764 N N . LEU A 1 96 ? 0.312 -6.059 -0.407 1.00 94.75 96 LEU A N 1
ATOM 765 C CA . LEU A 1 96 ? 0.434 -5.054 -1.466 1.00 94.75 96 LEU A CA 1
ATOM 766 C C . LEU A 1 96 ? 1.017 -5.662 -2.753 1.00 94.75 96 LEU A C 1
ATOM 768 O O . LEU A 1 96 ? 0.588 -5.312 -3.853 1.00 94.75 96 LEU A O 1
ATOM 772 N N . ILE A 1 97 ? 1.982 -6.577 -2.635 1.00 93.94 97 ILE A N 1
ATOM 773 C CA . ILE A 1 97 ? 2.566 -7.271 -3.788 1.00 93.94 97 ILE A CA 1
ATOM 774 C C . ILE A 1 97 ? 1.541 -8.199 -4.454 1.00 93.94 97 ILE A C 1
ATOM 776 O O . ILE A 1 97 ? 1.500 -8.218 -5.686 1.00 93.94 97 ILE A O 1
ATOM 780 N N . SER A 1 98 ? 0.703 -8.915 -3.694 1.00 93.50 98 SER A N 1
ATOM 781 C CA . SER A 1 98 ? -0.342 -9.784 -4.260 1.00 93.50 98 SER A CA 1
ATOM 782 C C . SER A 1 98 ? -1.381 -8.998 -5.062 1.00 93.50 98 SER A C 1
ATOM 784 O O . SER A 1 98 ? -1.834 -9.477 -6.096 1.00 93.50 98 SER A O 1
ATOM 786 N N . MET A 1 99 ? -1.652 -7.746 -4.680 1.00 92.38 99 MET A N 1
ATOM 787 C CA . MET A 1 99 ? -2.479 -6.796 -5.443 1.00 92.38 99 MET A CA 1
ATOM 788 C C . MET A 1 99 ? -1.756 -6.141 -6.642 1.00 92.38 99 MET A C 1
ATOM 790 O O . MET A 1 99 ? -2.283 -5.227 -7.276 1.00 92.38 99 MET A O 1
ATOM 794 N N . GLY A 1 100 ? -0.523 -6.554 -6.957 1.00 90.19 100 GLY A N 1
ATOM 795 C CA . GLY A 1 100 ? 0.261 -6.036 -8.086 1.00 90.19 100 GLY A CA 1
ATOM 796 C C . GLY A 1 100 ? 1.101 -4.787 -7.783 1.00 90.19 100 GLY A C 1
ATOM 797 O O . GLY A 1 100 ? 1.739 -4.232 -8.683 1.00 90.19 100 GLY A O 1
ATOM 798 N N . ILE A 1 101 ? 1.176 -4.346 -6.525 1.00 92.56 101 ILE A N 1
ATOM 799 C CA . ILE A 1 101 ? 1.907 -3.141 -6.100 1.00 92.56 101 ILE A CA 1
ATOM 800 C C . ILE A 1 101 ? 3.357 -3.514 -5.762 1.00 92.56 101 ILE A C 1
ATOM 802 O O . ILE A 1 101 ? 3.797 -3.539 -4.613 1.00 92.56 101 ILE A O 1
ATOM 806 N N . ASN A 1 102 ? 4.138 -3.809 -6.799 1.00 92.00 102 ASN A N 1
ATOM 807 C CA . ASN A 1 102 ? 5.510 -4.311 -6.653 1.00 92.00 102 ASN A CA 1
ATOM 808 C C . ASN A 1 102 ? 6.574 -3.215 -6.432 1.00 92.00 102 ASN A C 1
ATOM 810 O O . ASN A 1 102 ? 7.682 -3.499 -5.968 1.00 92.00 102 ASN A O 1
ATOM 814 N N . LYS A 1 103 ? 6.268 -1.948 -6.737 1.00 92.38 103 LYS A N 1
ATOM 815 C CA . LYS A 1 103 ? 7.223 -0.840 -6.603 1.00 92.38 103 LYS A CA 1
ATOM 816 C C . LYS A 1 103 ? 7.316 -0.367 -5.156 1.00 92.38 103 LYS A C 1
ATOM 818 O O . LYS A 1 103 ? 6.337 0.103 -4.580 1.00 92.38 103 LYS A O 1
ATOM 823 N N . ILE A 1 104 ? 8.530 -0.379 -4.599 1.00 92.06 104 ILE A N 1
ATOM 824 C CA . ILE A 1 104 ? 8.798 0.088 -3.228 1.00 92.06 104 ILE A CA 1
ATOM 825 C C . ILE A 1 104 ? 8.330 1.531 -2.980 1.00 92.06 104 ILE A C 1
ATOM 827 O O . ILE A 1 104 ? 7.795 1.825 -1.914 1.00 92.06 104 ILE A O 1
ATOM 831 N N . GLY A 1 105 ? 8.475 2.420 -3.970 1.00 92.12 105 GLY A N 1
ATOM 832 C CA . GLY A 1 105 ? 8.003 3.805 -3.873 1.00 92.12 105 GLY A CA 1
ATOM 833 C C . GLY A 1 105 ? 6.481 3.900 -3.748 1.00 92.12 105 GLY A C 1
ATOM 834 O O . GLY A 1 105 ? 5.980 4.635 -2.904 1.00 92.12 105 GLY A O 1
ATOM 835 N N . TRP A 1 106 ? 5.743 3.099 -4.521 1.00 92.50 106 TRP A N 1
ATOM 836 C CA . TRP A 1 106 ? 4.279 3.085 -4.470 1.00 92.50 106 TRP A CA 1
ATOM 837 C C . TRP A 1 106 ? 3.775 2.552 -3.136 1.00 92.50 106 TRP A C 1
ATOM 839 O O . TRP A 1 106 ? 2.924 3.187 -2.521 1.00 92.50 106 TRP A O 1
ATOM 849 N N . LYS A 1 107 ? 4.360 1.452 -2.643 1.00 93.56 107 LYS A N 1
ATOM 850 C CA . LYS A 1 107 ? 4.019 0.891 -1.328 1.00 93.56 107 LYS A CA 1
ATOM 851 C C . LYS A 1 107 ? 4.173 1.931 -0.215 1.00 93.56 107 LYS A C 1
ATOM 853 O O . LYS A 1 107 ? 3.263 2.111 0.592 1.00 93.56 107 LYS A O 1
ATOM 858 N N . LYS A 1 108 ? 5.290 2.671 -0.208 1.00 93.00 108 LYS A N 1
ATOM 859 C CA . LYS A 1 108 ? 5.533 3.743 0.770 1.00 93.00 108 LYS A CA 1
ATOM 860 C C . LYS A 1 108 ? 4.523 4.884 0.655 1.00 93.00 108 LYS A C 1
ATOM 862 O O . LYS A 1 108 ? 3.964 5.279 1.674 1.00 93.00 108 LYS A O 1
ATOM 867 N N . ASN A 1 109 ? 4.263 5.379 -0.554 1.00 91.69 109 ASN A N 1
ATOM 868 C CA . ASN A 1 109 ? 3.328 6.487 -0.768 1.00 91.69 109 ASN A CA 1
ATOM 869 C C . ASN A 1 109 ? 1.900 6.115 -0.350 1.00 91.69 109 ASN A C 1
ATOM 871 O O . ASN A 1 109 ? 1.250 6.886 0.350 1.00 91.69 109 ASN A O 1
ATOM 875 N N . ILE A 1 110 ? 1.440 4.916 -0.720 1.00 91.62 110 ILE A N 1
ATOM 876 C CA . ILE A 1 110 ? 0.109 4.403 -0.374 1.00 91.62 110 ILE A CA 1
ATOM 877 C C . ILE A 1 110 ? -0.049 4.302 1.145 1.00 91.62 110 ILE A C 1
ATOM 879 O O . ILE A 1 110 ? -0.979 4.887 1.697 1.00 91.62 110 ILE A O 1
ATOM 883 N N . LYS A 1 111 ? 0.892 3.652 1.844 1.00 92.75 111 LYS A N 1
ATOM 884 C CA . LYS A 1 111 ? 0.851 3.546 3.314 1.00 92.75 111 LYS A CA 1
ATOM 885 C C . LYS A 1 111 ? 0.910 4.915 3.994 1.00 92.75 111 LYS A C 1
ATOM 887 O O . LYS A 1 111 ? 0.159 5.186 4.927 1.00 92.75 111 LYS A O 1
ATOM 892 N N . GLN A 1 112 ? 1.778 5.807 3.516 1.00 90.62 112 GLN A N 1
ATOM 893 C CA . GLN A 1 112 ? 1.912 7.151 4.076 1.00 90.62 112 GLN A CA 1
ATOM 894 C C . GLN A 1 112 ? 0.652 8.000 3.870 1.00 90.62 112 GLN A C 1
ATOM 896 O O . GLN A 1 112 ? 0.290 8.774 4.758 1.00 90.62 112 GLN A O 1
ATOM 901 N N . ALA A 1 113 ? -0.010 7.883 2.719 1.00 89.38 113 ALA A N 1
ATOM 902 C CA . ALA A 1 113 ? -1.277 8.553 2.471 1.00 89.38 113 ALA A CA 1
ATOM 903 C C . ALA A 1 113 ? -2.391 7.965 3.346 1.00 89.38 113 ALA A C 1
ATOM 905 O O . ALA A 1 113 ? -3.143 8.729 3.946 1.00 89.38 113 ALA A O 1
ATOM 906 N N . ALA A 1 114 ? -2.452 6.636 3.480 1.00 90.69 114 ALA A N 1
ATOM 907 C CA . ALA A 1 114 ? -3.447 5.949 4.301 1.00 90.69 114 ALA A CA 1
ATOM 908 C C . ALA A 1 114 ? -3.329 6.289 5.795 1.00 90.69 114 ALA A C 1
ATOM 910 O O . ALA A 1 114 ? -4.341 6.408 6.467 1.00 90.69 114 ALA A O 1
ATOM 911 N N . ASN A 1 115 ? -2.122 6.556 6.309 1.00 88.31 115 ASN A N 1
ATOM 912 C CA . ASN A 1 115 ? -1.911 6.994 7.699 1.00 88.31 115 ASN A CA 1
ATOM 913 C C . ASN A 1 115 ? -2.602 8.318 8.071 1.00 88.31 115 ASN A C 1
ATOM 915 O O . ASN A 1 115 ? -2.645 8.680 9.246 1.00 88.31 115 ASN A O 1
ATOM 919 N N . LYS A 1 116 ? -3.097 9.072 7.087 1.00 83.19 116 LYS A N 1
ATOM 920 C CA . LYS A 1 116 ? -3.840 10.317 7.310 1.00 83.19 116 LYS A CA 1
ATOM 921 C C . LYS A 1 116 ? -5.334 10.074 7.573 1.00 83.19 116 LYS A C 1
ATOM 923 O O . LYS A 1 116 ? -6.030 11.037 7.893 1.00 83.19 116 LYS A O 1
ATOM 928 N N . TYR A 1 117 ? -5.784 8.825 7.436 1.00 75.44 117 TYR A N 1
ATOM 929 C CA . TYR A 1 117 ? -7.163 8.352 7.548 1.00 75.44 117 TYR A CA 1
ATOM 930 C C . TYR A 1 117 ? -7.332 7.362 8.721 1.00 75.44 117 TYR A C 1
ATOM 932 O O . TYR A 1 117 ? -8.414 7.407 9.345 1.00 75.44 117 TYR A O 1
#

Foldseek 3Di:
DDDDDDDDDDDDPDPDPDDDDDDDDDDDPDPPPDPPPPPPPPVPPLPPPPFDFLQRLLVVLCVVPHPPSVSNVLSVLCVVVVHGLLCLLVDDPVSCVVSVNPDPVSSVSSNVSSVSD

Secondary structure (DSSP, 8-state):
--------PPPP-------------------------------------TT--HHHHHHHHHHHH-TT-HHHHTHHHHHHTT--TTTGGG--HHHHHHTT---HHHHHHHHHHHTT-